Protein AF-A0A660TB41-F1 (afdb_monomer)

Nearest PDB structures (foldseek):
  6wz1-assembly1_C-3  TM=6.613E-01  e=1.532E+00  Escherichia coli
  6wz7-a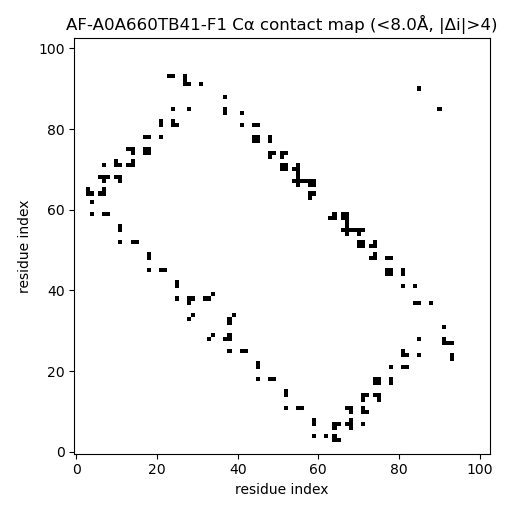ssembly1_C  TM=5.740E-01  e=1.712E+00  Escherichia coli
  5xzi-assembly1_A  TM=6.880E-01  e=3.942E+00  Escherichia coli
  6ot7-assembly1_B  TM=6.243E-01  e=2.824E+00  Escherichia coli
  4e40-assembly1_A  TM=4.193E-01  e=2.671E+00  Trypanosoma congolense IL3000

pLDDT: mean 86.09, std 16.03, range [38.91, 98.62]

Radius of gyration: 16.6 Å; Cα contacts (8 Å, |Δi|>4): 110; chains: 1; bounding box: 34×30×55 Å

Structure (mmCIF, N/CA/C/O backbone):
data_AF-A0A660TB41-F1
#
_entry.id   AF-A0A660TB41-F1
#
loop_
_atom_site.group_PDB
_atom_site.id
_atom_site.type_symbol
_atom_site.label_atom_id
_atom_site.label_alt_id
_atom_site.label_comp_id
_atom_site.label_asym_id
_atom_site.label_entity_id
_atom_site.label_seq_id
_atom_site.pdbx_PDB_ins_code
_atom_site.Cartn_x
_atom_site.Cartn_y
_atom_site.Cartn_z
_atom_site.occupancy
_atom_site.B_iso_or_equiv
_atom_site.auth_seq_id
_atom_site.auth_comp_id
_atom_site.auth_asym_id
_atom_site.auth_atom_id
_atom_site.pdbx_PDB_model_num
ATOM 1 N N . MET A 1 1 ? 11.170 3.105 -22.620 1.00 64.25 1 MET A N 1
ATOM 2 C CA . MET A 1 1 ? 12.154 3.041 -21.513 1.00 64.25 1 MET A CA 1
ATOM 3 C C . MET A 1 1 ? 12.201 4.305 -20.652 1.00 64.25 1 MET A C 1
ATOM 5 O O . MET A 1 1 ? 11.824 4.207 -19.492 1.00 64.25 1 MET A O 1
ATOM 9 N N . GLN A 1 2 ? 12.611 5.487 -21.144 1.00 72.88 2 GLN A N 1
ATOM 10 C CA . GLN A 1 2 ? 12.685 6.695 -20.288 1.00 72.88 2 GLN A CA 1
ATOM 11 C C . GLN A 1 2 ? 11.308 7.143 -19.754 1.00 72.88 2 GLN A C 1
ATOM 13 O O . GLN A 1 2 ? 11.181 7.451 -18.569 1.00 72.88 2 GLN A O 1
ATOM 18 N N . ASN A 1 3 ? 10.263 7.077 -20.589 1.00 88.19 3 ASN A N 1
ATOM 19 C CA . ASN A 1 3 ? 8.882 7.354 -20.173 1.00 88.19 3 ASN A CA 1
ATOM 20 C C . ASN A 1 3 ? 8.357 6.349 -19.137 1.00 88.19 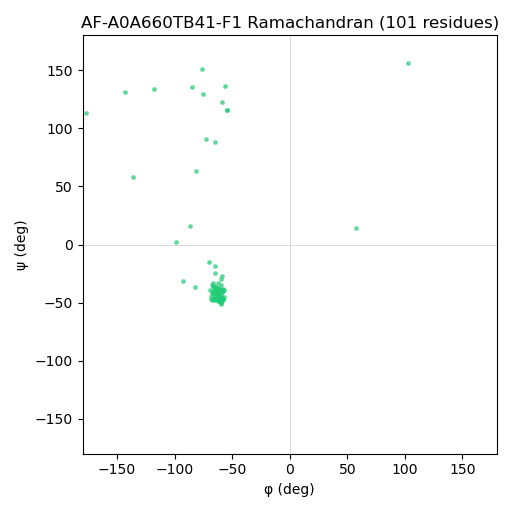3 ASN A C 1
ATOM 22 O O . ASN A 1 3 ? 7.689 6.744 -18.186 1.00 88.19 3 ASN A O 1
ATOM 26 N N . ASP A 1 4 ? 8.702 5.066 -19.274 1.00 89.25 4 ASP A N 1
ATOM 27 C CA . ASP A 1 4 ? 8.246 4.018 -18.352 1.00 89.25 4 ASP A CA 1
ATOM 28 C C . ASP A 1 4 ? 8.881 4.179 -16.973 1.00 89.25 4 ASP A C 1
ATOM 30 O O . ASP A 1 4 ? 8.202 4.040 -15.960 1.00 89.25 4 ASP A O 1
ATOM 34 N N . ARG A 1 5 ? 10.166 4.551 -16.926 1.00 95.69 5 ARG A N 1
ATOM 35 C CA . ARG A 1 5 ? 10.864 4.867 -15.676 1.00 95.69 5 ARG A CA 1
ATOM 36 C C . ARG A 1 5 ? 10.243 6.069 -14.969 1.00 95.69 5 ARG A C 1
ATOM 38 O O . ARG A 1 5 ? 9.996 6.000 -13.767 1.00 95.69 5 ARG A O 1
ATOM 45 N N . LEU A 1 6 ? 9.984 7.157 -15.699 1.00 96.69 6 LEU A N 1
ATOM 46 C CA . LEU A 1 6 ? 9.342 8.356 -15.147 1.00 96.69 6 LEU A CA 1
ATOM 47 C C . LEU A 1 6 ? 7.941 8.045 -14.614 1.00 96.69 6 LEU A C 1
ATOM 49 O O . LEU A 1 6 ? 7.621 8.4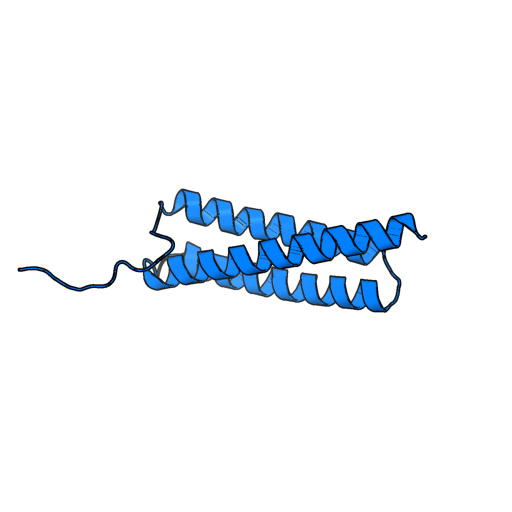14 -13.485 1.00 96.69 6 LEU A O 1
ATOM 53 N N . ARG A 1 7 ? 7.139 7.304 -15.384 1.00 96.00 7 ARG A N 1
ATOM 54 C CA . ARG A 1 7 ? 5.813 6.849 -14.960 1.00 96.00 7 ARG A CA 1
ATOM 55 C C . ARG A 1 7 ? 5.890 5.976 -13.711 1.00 96.00 7 ARG A C 1
ATOM 57 O O . ARG A 1 7 ? 5.169 6.228 -12.754 1.00 96.00 7 ARG A O 1
ATOM 64 N N . ALA A 1 8 ? 6.770 4.978 -13.697 1.00 97.50 8 ALA A N 1
ATOM 65 C CA . ALA A 1 8 ? 6.934 4.089 -12.553 1.00 97.50 8 ALA A CA 1
ATOM 66 C C . ALA A 1 8 ? 7.356 4.852 -11.294 1.00 97.50 8 ALA A C 1
ATOM 68 O O . ALA A 1 8 ? 6.853 4.570 -10.210 1.00 97.50 8 ALA A O 1
ATOM 69 N N . ARG A 1 9 ? 8.231 5.855 -11.436 1.00 97.69 9 ARG A N 1
ATOM 70 C CA . ARG A 1 9 ? 8.619 6.720 -10.321 1.00 97.69 9 ARG A CA 1
ATOM 71 C C . ARG A 1 9 ? 7.441 7.544 -9.805 1.00 97.69 9 ARG A C 1
ATOM 73 O O . ARG A 1 9 ? 7.216 7.577 -8.600 1.00 97.69 9 ARG A O 1
ATOM 80 N N . PHE A 1 10 ? 6.685 8.167 -10.706 1.00 97.88 10 PHE A N 1
ATOM 81 C CA . PHE A 1 10 ? 5.495 8.934 -10.348 1.00 97.88 10 PHE A CA 1
ATOM 82 C C . PHE A 1 10 ? 4.469 8.077 -9.592 1.00 97.88 10 PHE A C 1
ATOM 84 O O . PHE A 1 10 ? 3.985 8.487 -8.536 1.00 97.88 10 PHE A O 1
ATOM 91 N N . GLU A 1 11 ? 4.170 6.877 -10.096 1.00 98.38 11 GLU A N 1
ATOM 92 C CA . GLU A 1 11 ? 3.223 5.969 -9.446 1.00 98.38 11 GLU A CA 1
ATOM 93 C C . GLU A 1 11 ? 3.737 5.484 -8.087 1.00 98.38 11 GLU A C 1
ATOM 95 O O . GLU A 1 11 ? 2.962 5.454 -7.134 1.00 98.38 11 GLU A O 1
ATOM 100 N N . LEU A 1 12 ? 5.033 5.175 -7.954 1.00 98.06 12 LEU A N 1
ATOM 101 C CA . LEU A 1 12 ? 5.646 4.821 -6.669 1.00 98.06 12 LEU A CA 1
ATOM 102 C C . LEU A 1 12 ? 5.511 5.939 -5.638 1.00 98.06 12 LEU A C 1
ATOM 104 O O . LEU A 1 12 ? 5.039 5.695 -4.529 1.00 98.06 12 LEU A O 1
ATOM 108 N N . ASP A 1 13 ? 5.882 7.163 -6.010 1.00 98.31 13 ASP A N 1
ATOM 109 C CA . ASP A 1 13 ? 5.812 8.310 -5.105 1.00 98.31 13 ASP A CA 1
ATOM 110 C C . ASP A 1 13 ? 4.351 8.611 -4.715 1.00 98.31 13 ASP A C 1
ATOM 112 O O . ASP A 1 13 ? 4.067 8.967 -3.570 1.00 98.31 13 ASP A O 1
ATOM 116 N N . SER A 1 14 ? 3.405 8.437 -5.644 1.00 98.00 14 SER A N 1
ATOM 117 C CA . SER A 1 14 ? 1.969 8.548 -5.359 1.00 98.00 14 SER A CA 1
ATOM 118 C C . SER A 1 14 ? 1.485 7.453 -4.409 1.00 98.00 14 SER A C 1
ATOM 120 O O . SER A 1 14 ? 0.795 7.761 -3.442 1.00 98.00 14 SER A O 1
ATOM 122 N N . ALA A 1 15 ? 1.856 6.197 -4.654 1.00 98.31 15 ALA A N 1
ATOM 123 C CA . ALA A 1 15 ? 1.470 5.060 -3.826 1.00 98.31 15 ALA A CA 1
ATOM 124 C C . ALA A 1 15 ? 2.007 5.184 -2.395 1.00 98.31 15 ALA A C 1
ATOM 126 O O . ALA A 1 15 ? 1.300 4.853 -1.448 1.00 98.31 15 ALA A O 1
ATOM 127 N N . TYR A 1 16 ? 3.223 5.709 -2.223 1.00 98.25 16 TYR A N 1
ATOM 128 C CA . TYR A 1 16 ? 3.789 5.984 -0.903 1.00 98.25 16 TYR A CA 1
ATOM 129 C C . TYR A 1 16 ? 2.953 6.995 -0.109 1.00 98.25 16 TYR A C 1
ATOM 131 O O . TYR A 1 16 ? 2.674 6.779 1.071 1.00 98.25 16 TYR A O 1
ATOM 139 N N . ARG A 1 17 ? 2.524 8.092 -0.751 1.00 97.69 17 ARG A N 1
ATOM 140 C CA . ARG A 1 17 ? 1.674 9.104 -0.103 1.00 97.69 17 ARG A CA 1
ATOM 141 C C . ARG A 1 17 ? 0.326 8.524 0.321 1.00 97.69 17 ARG A C 1
ATOM 143 O O . ARG A 1 17 ? -0.092 8.757 1.453 1.00 97.69 17 ARG A O 1
ATOM 150 N N . ASP A 1 18 ? -0.308 7.742 -0.550 1.00 96.56 18 ASP A N 1
ATOM 151 C CA . ASP A 1 18 ? -1.588 7.093 -0.246 1.00 96.56 18 ASP A CA 1
ATOM 152 C C . ASP A 1 18 ? -1.433 6.074 0.890 1.00 96.56 18 ASP A C 1
ATOM 154 O O . ASP A 1 18 ? -2.279 6.003 1.778 1.00 96.56 18 ASP A O 1
ATOM 158 N N . LEU A 1 19 ? -0.315 5.340 0.923 1.00 96.81 19 LEU A N 1
ATOM 159 C CA . LEU A 1 19 ? -0.009 4.397 1.996 1.00 96.81 19 LEU A CA 1
ATOM 160 C C . LEU A 1 19 ? 0.165 5.098 3.345 1.00 96.81 19 LEU A C 1
ATOM 162 O O . LEU A 1 19 ? -0.389 4.655 4.351 1.00 96.81 19 LEU A O 1
ATOM 166 N N . ARG A 1 20 ? 0.874 6.233 3.363 1.00 95.88 20 ARG A N 1
ATOM 167 C CA . ARG A 1 20 ? 1.036 7.041 4.576 1.00 95.88 20 ARG A CA 1
ATOM 168 C C . ARG A 1 20 ? -0.292 7.623 5.057 1.00 95.88 20 ARG A C 1
ATOM 170 O O . ARG A 1 20 ? -0.543 7.660 6.257 1.00 95.88 20 ARG A O 1
ATOM 177 N N . ARG A 1 21 ? -1.149 8.065 4.136 1.00 93.06 21 ARG A N 1
ATOM 178 C CA . ARG A 1 21 ? -2.505 8.521 4.462 1.00 93.06 21 ARG A CA 1
ATOM 179 C C . ARG A 1 21 ? -3.348 7.386 5.050 1.00 93.06 21 ARG A C 1
ATOM 181 O O . ARG A 1 21 ? -3.976 7.587 6.085 1.00 93.06 21 ARG A O 1
ATOM 188 N N . GLY A 1 22 ? -3.330 6.205 4.431 1.00 92.75 22 GLY A N 1
ATOM 189 C CA . GLY A 1 22 ? -4.041 5.025 4.925 1.00 92.75 22 GLY A CA 1
ATOM 190 C C . GLY A 1 22 ? -3.603 4.621 6.334 1.00 92.75 22 GLY A C 1
ATOM 191 O O . GLY A 1 22 ? -4.444 4.296 7.165 1.00 92.75 22 GLY A O 1
ATOM 192 N N . GLU A 1 23 ? -2.307 4.716 6.640 1.00 93.44 23 GLU A N 1
ATOM 193 C CA . GLU A 1 23 ? -1.777 4.483 7.988 1.00 93.44 23 GLU A CA 1
ATOM 194 C C . GLU A 1 23 ? -2.374 5.436 9.032 1.00 93.44 23 GLU A C 1
ATOM 196 O O . GLU A 1 23 ? -2.815 4.981 10.085 1.00 93.44 23 GLU A O 1
ATOM 201 N N . LEU A 1 24 ? -2.442 6.738 8.734 1.00 91.38 24 LEU A N 1
ATOM 202 C CA . LEU A 1 24 ? -3.026 7.734 9.642 1.00 91.38 24 LEU A CA 1
ATOM 203 C C . LEU A 1 24 ? -4.517 7.481 9.892 1.00 91.38 24 LEU A C 1
ATOM 205 O O . LEU A 1 24 ? -4.983 7.580 11.024 1.00 91.38 24 LEU A O 1
ATOM 209 N N . ILE A 1 25 ? -5.252 7.115 8.843 1.00 88.69 25 ILE A N 1
ATOM 210 C CA . ILE A 1 25 ? -6.672 6.771 8.941 1.00 88.69 25 ILE A CA 1
ATOM 211 C C . ILE A 1 25 ? -6.874 5.544 9.836 1.00 88.69 25 ILE A C 1
ATOM 213 O O . ILE A 1 25 ? -7.704 5.568 10.740 1.00 88.69 25 ILE A O 1
ATOM 217 N N . VAL A 1 26 ? -6.103 4.475 9.616 1.00 89.38 26 VAL A N 1
ATOM 218 C CA . VAL A 1 26 ? -6.198 3.260 10.437 1.00 89.38 26 VAL A CA 1
ATOM 219 C C . VAL A 1 26 ? -5.866 3.571 11.896 1.00 89.38 26 VAL A C 1
ATOM 221 O O . VAL A 1 26 ? -6.605 3.147 12.776 1.00 89.38 26 VAL A O 1
ATOM 224 N N . GLN A 1 27 ? -4.829 4.373 12.164 1.00 88.56 27 GLN A N 1
ATOM 225 C CA . GLN A 1 27 ? -4.497 4.813 13.525 1.00 88.56 27 GLN A CA 1
ATOM 226 C C . GLN A 1 27 ? -5.659 5.556 14.200 1.00 88.56 27 GLN A C 1
ATOM 228 O O . GLN A 1 27 ? -5.908 5.345 15.382 1.00 88.56 27 GLN A O 1
ATOM 233 N N . GLN A 1 28 ? -6.408 6.382 13.468 1.00 84.38 28 GLN A N 1
ATOM 234 C CA . GLN A 1 28 ? -7.583 7.063 14.022 1.00 84.38 28 GLN A CA 1
ATOM 235 C C . GLN A 1 28 ? -8.710 6.092 14.344 1.00 84.38 28 GLN A C 1
ATOM 237 O O . GLN A 1 28 ? -9.249 6.133 15.448 1.00 84.38 28 GLN A O 1
ATOM 242 N N . ILE A 1 29 ? -9.047 5.196 13.413 1.00 82.88 29 ILE A N 1
ATOM 243 C CA . ILE A 1 29 ? -10.076 4.179 13.656 1.00 82.88 29 ILE A CA 1
ATOM 244 C C . ILE A 1 29 ? -9.687 3.340 14.880 1.00 82.88 29 ILE A C 1
ATOM 246 O O . ILE A 1 29 ? -10.530 3.069 15.723 1.00 82.88 29 ILE A O 1
ATOM 250 N N . GLU A 1 30 ? -8.409 2.995 15.042 1.00 84.94 30 GLU A N 1
ATOM 251 C CA . GLU A 1 30 ? -7.923 2.281 16.226 1.00 84.94 30 GLU A CA 1
ATOM 252 C C . GLU A 1 30 ? -8.076 3.069 17.532 1.00 84.94 30 GLU A C 1
ATOM 254 O O . GLU A 1 30 ? -8.383 2.472 18.559 1.00 84.94 30 GLU A O 1
ATOM 259 N N . ILE A 1 31 ? -7.862 4.387 17.514 1.00 85.69 31 ILE A N 1
ATOM 260 C CA . ILE A 1 31 ? -7.993 5.238 18.705 1.00 85.69 31 ILE A CA 1
ATOM 261 C C . ILE A 1 31 ? -9.458 5.343 19.144 1.00 85.69 31 ILE A C 1
ATOM 263 O O . ILE A 1 31 ? -9.751 5.249 20.334 1.00 85.69 31 ILE A O 1
ATOM 267 N N . TYR A 1 32 ? -10.374 5.542 18.196 1.00 80.38 32 TYR A N 1
ATOM 268 C CA . TYR A 1 32 ? -11.781 5.820 18.499 1.00 80.38 32 TYR A CA 1
ATOM 269 C C . TYR A 1 32 ? -12.664 4.573 18.548 1.00 80.38 32 TYR A C 1
ATOM 271 O O . TYR A 1 32 ? -13.635 4.534 19.301 1.00 80.38 32 TYR A O 1
ATOM 279 N N . LEU A 1 33 ? -12.330 3.557 17.756 1.00 82.00 33 LEU A N 1
ATOM 280 C CA . LEU A 1 33 ? -13.091 2.326 17.567 1.00 82.00 33 LEU A CA 1
ATOM 281 C C . LEU A 1 33 ? -12.170 1.083 17.569 1.00 82.00 33 LEU A C 1
ATOM 283 O O . LEU A 1 33 ? -12.169 0.301 16.613 1.00 82.00 33 LEU A O 1
ATOM 287 N N . PRO A 1 34 ? -11.391 0.839 18.638 1.00 80.25 34 PRO A N 1
ATOM 288 C CA . PRO A 1 34 ? -10.375 -0.220 18.661 1.00 80.25 34 PRO A CA 1
ATOM 289 C C . PRO A 1 34 ? -10.923 -1.635 18.416 1.00 80.25 34 PRO A C 1
ATOM 291 O O . PRO A 1 34 ? -10.190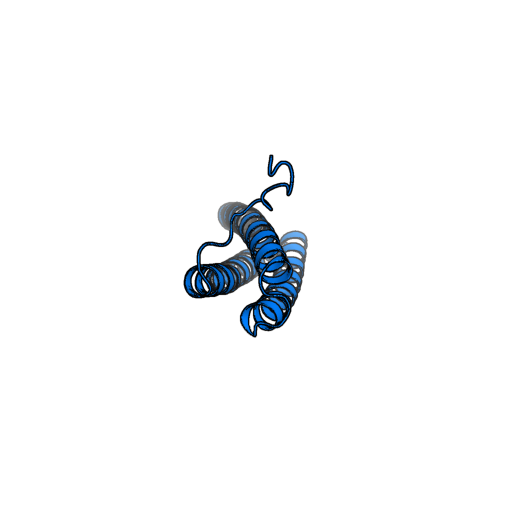 -2.501 17.940 1.00 80.25 34 PRO A O 1
ATOM 294 N N . SER A 1 35 ? -12.192 -1.884 18.750 1.00 82.69 35 SER A N 1
ATOM 295 C CA . SER A 1 35 ? -12.858 -3.183 18.597 1.00 82.69 35 SER A CA 1
ATOM 296 C C . SER A 1 35 ? -13.730 -3.297 17.344 1.00 82.69 35 SER A C 1
ATOM 298 O O . SER A 1 35 ? -14.387 -4.322 17.172 1.00 82.69 35 SER A O 1
ATOM 300 N N . ALA A 1 36 ? -13.782 -2.267 16.497 1.00 83.38 36 ALA A N 1
ATOM 301 C CA . ALA A 1 36 ? -14.591 -2.300 15.285 1.00 83.38 36 ALA A CA 1
ATOM 302 C C . ALA A 1 36 ? -13.934 -3.149 14.186 1.00 83.38 36 ALA A C 1
ATOM 304 O O . ALA A 1 36 ? -12.703 -3.275 14.102 1.00 83.38 36 ALA A O 1
ATOM 305 N N . GLU A 1 37 ? -14.760 -3.740 13.326 1.00 84.50 37 GLU A N 1
ATOM 306 C CA . GLU A 1 37 ? -14.289 -4.586 12.227 1.00 84.50 37 GLU A CA 1
ATOM 307 C C . GLU A 1 37 ? -13.415 -3.787 11.251 1.00 84.50 37 GLU A C 1
ATOM 309 O O . GLU A 1 37 ? -12.417 -4.301 10.745 1.00 84.50 37 GLU A O 1
ATOM 314 N N . GLU A 1 38 ? -13.713 -2.501 11.076 1.00 83.12 38 GLU A N 1
ATOM 315 C CA . GLU A 1 38 ? -12.971 -1.547 10.258 1.00 83.12 38 GLU A CA 1
ATOM 316 C C . GLU A 1 38 ? -11.528 -1.372 10.739 1.00 83.12 38 GLU A C 1
ATOM 318 O O . GLU A 1 38 ? -10.619 -1.286 9.911 1.00 83.12 38 GLU A O 1
ATOM 323 N N . ALA A 1 39 ? -11.286 -1.374 12.057 1.00 83.69 39 ALA A N 1
ATOM 324 C CA . ALA A 1 39 ? -9.937 -1.278 12.615 1.00 83.69 39 ALA A CA 1
ATOM 325 C C . ALA A 1 39 ? -9.120 -2.526 12.254 1.00 83.69 39 ALA A C 1
ATOM 327 O O . ALA A 1 39 ? -7.997 -2.442 11.750 1.00 83.69 39 ALA A O 1
ATOM 328 N N . THR A 1 40 ? -9.705 -3.707 12.463 1.00 88.25 40 THR A N 1
ATOM 329 C CA . THR A 1 40 ? -9.050 -4.991 12.178 1.00 88.25 40 THR A CA 1
ATOM 330 C C . THR A 1 40 ? -8.795 -5.162 10.681 1.00 88.25 40 THR A C 1
ATOM 332 O O . THR A 1 40 ? -7.683 -5.505 10.262 1.00 88.25 40 THR A O 1
ATOM 335 N N . PHE A 1 41 ? -9.808 -4.882 9.861 1.00 88.31 41 PHE A N 1
ATOM 336 C CA . PHE A 1 41 ? -9.720 -4.979 8.412 1.00 88.31 41 PHE A CA 1
ATOM 337 C C . PHE A 1 41 ? -8.740 -3.949 7.836 1.00 88.31 41 PHE A C 1
ATOM 339 O O . PHE A 1 41 ? -7.882 -4.303 7.025 1.00 88.31 41 PHE A O 1
ATOM 346 N N . GLY A 1 42 ? -8.795 -2.699 8.306 1.00 90.00 42 GLY A N 1
ATOM 347 C CA . GLY A 1 42 ? -7.892 -1.623 7.904 1.00 90.00 42 GLY A CA 1
ATOM 348 C C . GLY A 1 42 ? -6.422 -1.972 8.136 1.00 90.00 42 GLY A C 1
ATOM 349 O O . GLY A 1 42 ? -5.610 -1.839 7.218 1.00 90.00 42 GLY A O 1
ATOM 350 N N . LYS A 1 43 ? -6.078 -2.530 9.307 1.00 91.25 43 LYS A N 1
ATOM 351 C CA . LYS A 1 43 ? -4.721 -3.039 9.592 1.00 91.25 43 LYS A CA 1
ATOM 352 C C . LYS A 1 43 ? -4.288 -4.125 8.608 1.00 91.25 43 LYS A C 1
ATOM 354 O O . LYS A 1 43 ? -3.159 -4.103 8.106 1.00 91.25 43 LYS A O 1
ATOM 359 N N . ALA A 1 44 ? -5.158 -5.100 8.339 1.00 93.06 44 ALA A N 1
ATOM 360 C CA . ALA A 1 44 ? -4.851 -6.207 7.435 1.00 93.06 44 ALA A CA 1
ATOM 361 C C . ALA A 1 44 ? -4.634 -5.720 5.992 1.00 93.06 44 ALA A C 1
ATOM 363 O O . ALA A 1 44 ? -3.691 -6.153 5.312 1.00 93.06 44 ALA A O 1
ATOM 364 N N . LEU A 1 45 ? -5.466 -4.778 5.549 1.00 93.81 45 LEU A N 1
ATOM 365 C CA . LEU A 1 45 ? -5.380 -4.160 4.234 1.00 93.81 45 LEU A CA 1
ATOM 366 C C . LEU A 1 45 ? -4.099 -3.328 4.091 1.00 93.81 45 LEU A C 1
ATOM 368 O O . LEU A 1 45 ? -3.350 -3.522 3.131 1.00 93.81 45 LEU A O 1
ATOM 372 N N . LEU A 1 46 ? -3.783 -2.490 5.086 1.00 95.38 46 LEU A N 1
ATOM 373 C CA . LEU A 1 46 ? -2.554 -1.694 5.131 1.00 95.38 46 LEU A CA 1
ATOM 374 C C . LEU A 1 46 ? -1.306 -2.582 5.091 1.00 95.38 46 LEU A C 1
ATOM 376 O O . LEU A 1 46 ? -0.395 -2.347 4.300 1.00 95.38 46 LEU A O 1
ATOM 380 N N . LYS A 1 47 ? -1.278 -3.661 5.882 1.00 96.69 47 LYS A N 1
ATOM 381 C CA . LYS A 1 47 ? -0.172 -4.630 5.883 1.00 96.69 47 LYS A CA 1
ATOM 382 C C . LYS A 1 47 ? 0.041 -5.261 4.507 1.00 96.69 47 LYS A C 1
ATOM 384 O O . LYS A 1 47 ? 1.184 -5.469 4.094 1.00 96.69 47 LYS A O 1
ATOM 389 N N . THR A 1 48 ? -1.041 -5.584 3.805 1.00 97.31 48 THR A N 1
ATOM 390 C CA . THR A 1 48 ? -0.980 -6.164 2.458 1.00 97.31 48 THR A CA 1
ATOM 391 C C . THR A 1 48 ? -0.464 -5.144 1.446 1.00 97.31 48 THR A C 1
ATOM 393 O O . THR A 1 48 ? 0.471 -5.444 0.702 1.00 97.31 48 THR A O 1
ATOM 396 N N . ALA A 1 49 ? -0.988 -3.919 1.478 1.00 97.75 49 ALA A N 1
ATOM 397 C CA . ALA A 1 49 ? -0.536 -2.830 0.622 1.00 97.75 49 ALA A CA 1
ATOM 398 C C . ALA A 1 49 ? 0.955 -2.510 0.829 1.00 97.75 49 ALA A C 1
ATOM 400 O O . ALA A 1 49 ? 1.693 -2.399 -0.147 1.00 97.75 49 ALA A O 1
ATOM 401 N N . SER A 1 50 ? 1.442 -2.481 2.073 1.00 98.06 50 SER A N 1
ATOM 402 C CA . SER A 1 50 ? 2.864 -2.261 2.381 1.00 98.06 50 SER A CA 1
ATOM 403 C C . SER A 1 50 ? 3.778 -3.316 1.760 1.00 98.06 50 SER A C 1
ATOM 405 O O . SER A 1 50 ? 4.841 -2.984 1.233 1.00 98.06 50 SER A O 1
ATOM 407 N N . LYS A 1 51 ? 3.364 -4.589 1.753 1.00 98.56 51 LYS A N 1
ATOM 408 C CA . LYS A 1 51 ? 4.124 -5.665 1.094 1.00 98.56 51 LYS A CA 1
ATOM 409 C C . LYS A 1 51 ? 4.164 -5.487 -0.424 1.00 98.56 51 LYS A C 1
ATOM 411 O O . LYS A 1 51 ? 5.216 -5.673 -1.035 1.00 98.56 51 LYS A O 1
ATOM 416 N N . ILE A 1 52 ? 3.039 -5.111 -1.031 1.00 98.38 52 ILE A N 1
ATOM 417 C CA . ILE A 1 52 ? 2.963 -4.855 -2.477 1.00 98.38 52 ILE A CA 1
ATOM 418 C C . ILE A 1 52 ? 3.817 -3.636 -2.840 1.00 98.38 52 ILE A C 1
ATOM 420 O O . ILE A 1 52 ? 4.563 -3.688 -3.814 1.00 98.38 52 ILE A O 1
ATOM 424 N N . TYR A 1 53 ? 3.801 -2.581 -2.021 1.00 98.62 53 TYR A N 1
ATOM 425 C CA . TYR A 1 53 ? 4.652 -1.407 -2.205 1.00 98.62 53 TYR A CA 1
ATOM 426 C C . TYR A 1 53 ? 6.144 -1.765 -2.166 1.00 98.62 53 TYR A C 1
ATOM 428 O O . TYR A 1 53 ? 6.902 -1.351 -3.042 1.00 98.62 53 TYR A O 1
ATOM 436 N N . GLN A 1 54 ? 6.578 -2.593 -1.210 1.00 98.56 54 GLN A N 1
ATOM 437 C CA . GLN A 1 54 ? 7.962 -3.081 -1.166 1.00 98.56 54 GLN A CA 1
ATOM 438 C C . GLN A 1 54 ? 8.334 -3.865 -2.435 1.00 98.56 54 GLN A C 1
ATOM 440 O O . GLN A 1 54 ? 9.431 -3.695 -2.972 1.00 98.56 54 GLN A O 1
ATOM 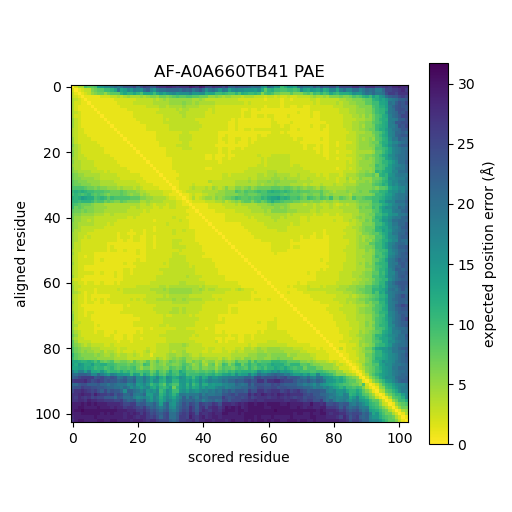445 N N . ALA A 1 55 ? 7.416 -4.684 -2.958 1.00 98.50 55 ALA A N 1
ATOM 446 C CA . ALA A 1 55 ? 7.616 -5.392 -4.220 1.00 98.50 55 ALA A CA 1
ATOM 447 C C . ALA A 1 55 ? 7.670 -4.438 -5.430 1.00 98.50 55 ALA A C 1
ATOM 449 O O . ALA A 1 55 ? 8.472 -4.654 -6.343 1.00 98.50 55 ALA A O 1
ATOM 450 N N . ALA A 1 56 ? 6.867 -3.369 -5.431 1.00 98.38 56 ALA A N 1
ATOM 451 C CA . ALA A 1 56 ? 6.903 -2.316 -6.444 1.00 98.38 56 ALA A CA 1
ATOM 452 C C . ALA A 1 56 ? 8.259 -1.595 -6.435 1.00 98.38 56 ALA A C 1
ATOM 454 O O . ALA A 1 56 ? 8.904 -1.458 -7.475 1.00 98.38 56 ALA A O 1
ATOM 455 N N . TYR A 1 57 ? 8.735 -1.212 -5.247 1.00 98.38 57 TYR A N 1
ATOM 456 C CA . TYR A 1 57 ? 10.019 -0.539 -5.064 1.00 98.38 57 TYR A CA 1
ATOM 457 C C . TYR A 1 57 ? 11.190 -1.415 -5.525 1.00 98.38 57 TYR A C 1
ATOM 459 O O . TYR A 1 57 ? 12.036 -0.962 -6.296 1.00 98.38 57 TYR A O 1
ATOM 467 N N . LYS A 1 58 ? 11.195 -2.702 -5.152 1.00 98.62 58 LYS A N 1
ATOM 468 C CA . LYS A 1 58 ? 12.192 -3.671 -5.632 1.00 98.62 58 LYS A CA 1
ATOM 469 C C . LYS A 1 58 ? 12.142 -3.845 -7.152 1.00 98.62 58 LYS A C 1
ATOM 471 O O . LYS A 1 58 ? 13.182 -3.917 -7.799 1.00 98.62 58 LYS A O 1
ATOM 476 N N . SER A 1 59 ? 10.945 -3.884 -7.739 1.00 98.25 59 SER A N 1
ATOM 477 C CA . SER A 1 59 ? 10.786 -3.962 -9.198 1.00 98.25 59 SER A CA 1
ATOM 478 C C . SER A 1 59 ? 11.380 -2.735 -9.892 1.00 98.25 59 SER A C 1
ATOM 480 O O . SER A 1 59 ? 12.038 -2.880 -10.916 1.00 98.25 59 SER A O 1
ATOM 482 N N . TYR A 1 60 ? 11.220 -1.543 -9.311 1.00 97.88 60 TYR A N 1
ATOM 483 C CA . TYR A 1 60 ? 11.826 -0.317 -9.830 1.00 97.88 60 TYR A CA 1
ATOM 484 C C . TYR A 1 60 ? 13.354 -0.318 -9.716 1.00 97.88 60 TYR A C 1
ATOM 486 O O . TYR A 1 60 ? 14.025 0.082 -10.665 1.00 97.88 60 TYR A O 1
ATOM 494 N N . GLN A 1 61 ? 13.909 -0.800 -8.597 1.00 98.06 61 GLN A N 1
ATOM 495 C CA . GLN A 1 61 ? 15.360 -0.972 -8.430 1.00 98.06 61 GLN A CA 1
ATOM 496 C C . GLN A 1 61 ? 15.953 -1.934 -9.469 1.00 98.06 61 GLN A C 1
ATOM 498 O O . GLN A 1 61 ? 17.055 -1.703 -9.952 1.00 98.06 61 GLN A O 1
ATOM 503 N N . ASN A 1 62 ? 15.196 -2.964 -9.850 1.00 97.88 62 ASN A N 1
ATOM 504 C CA . ASN A 1 62 ? 15.570 -3.939 -10.876 1.00 97.88 62 ASN A CA 1
ATOM 505 C C . ASN A 1 62 ? 15.197 -3.497 -12.306 1.00 97.88 62 ASN A C 1
ATOM 507 O O . ASN A 1 62 ? 15.087 -4.340 -13.194 1.00 97.88 62 ASN A O 1
ATOM 511 N N . GLU A 1 63 ? 14.899 -2.212 -12.517 1.00 97.00 63 GLU A N 1
ATOM 512 C CA . GLU A 1 63 ? 14.518 -1.624 -13.814 1.00 97.00 63 GLU A CA 1
ATOM 513 C C . GLU A 1 63 ? 13.276 -2.253 -14.482 1.00 97.00 63 GLU A C 1
ATOM 515 O O . GLU A 1 63 ? 12.950 -1.986 -15.639 1.00 97.00 63 GLU A O 1
ATOM 520 N N . SER A 1 64 ? 12.498 -3.036 -13.731 1.00 97.50 64 SER A N 1
ATOM 521 C CA . SER A 1 64 ? 11.221 -3.614 -14.157 1.00 97.50 64 SER A CA 1
ATOM 522 C C . SER A 1 64 ? 10.098 -2.583 -14.004 1.00 97.50 64 SER A C 1
ATOM 524 O O . SER A 1 64 ? 9.171 -2.750 -13.207 1.00 97.50 64 SER A O 1
ATOM 526 N N . PHE A 1 65 ? 10.199 -1.480 -14.753 1.00 97.25 65 PHE A N 1
ATOM 527 C CA . PHE A 1 65 ? 9.373 -0.279 -14.566 1.00 97.25 65 PHE A CA 1
ATOM 528 C C . PHE A 1 65 ? 7.875 -0.515 -14.765 1.00 97.25 65 PHE A C 1
ATOM 530 O O . PHE A 1 65 ? 7.070 0.018 -14.005 1.00 97.25 65 PHE A O 1
ATOM 537 N N . PHE A 1 66 ? 7.492 -1.349 -15.733 1.00 96.25 66 PHE A N 1
ATOM 538 C CA . PHE A 1 66 ? 6.087 -1.698 -15.954 1.00 96.25 66 PHE A CA 1
ATOM 539 C C . PHE A 1 66 ? 5.473 -2.353 -14.707 1.00 96.25 66 PHE A C 1
ATOM 54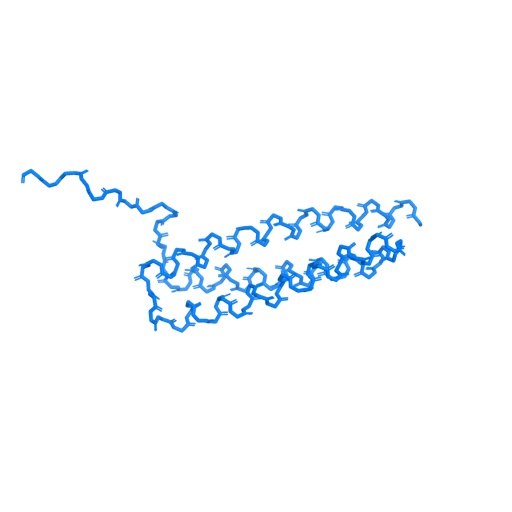1 O O . PHE A 1 66 ? 4.478 -1.868 -14.174 1.00 96.25 66 PHE A O 1
ATOM 548 N N . ARG A 1 67 ? 6.143 -3.379 -14.167 1.00 97.12 67 ARG A N 1
ATOM 549 C CA . ARG A 1 67 ? 5.704 -4.096 -12.962 1.00 97.12 67 ARG A CA 1
ATOM 550 C C . ARG A 1 67 ? 5.694 -3.203 -11.722 1.00 97.12 67 ARG A C 1
ATOM 552 O O . ARG A 1 67 ? 4.802 -3.320 -10.888 1.00 97.12 67 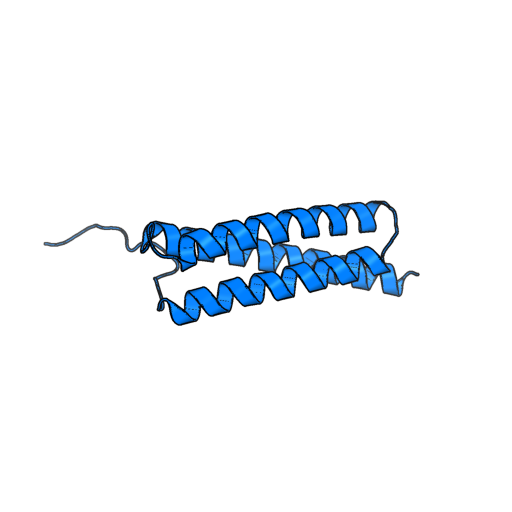ARG A O 1
ATOM 559 N N . ALA A 1 68 ? 6.673 -2.304 -11.607 1.00 98.12 68 ALA A N 1
ATOM 560 C CA . ALA A 1 68 ? 6.693 -1.311 -10.541 1.00 98.12 68 ALA A CA 1
ATOM 561 C C . ALA A 1 68 ? 5.445 -0.416 -10.592 1.00 98.12 68 ALA A C 1
ATOM 563 O O . ALA A 1 68 ? 4.769 -0.274 -9.579 1.00 98.12 68 ALA A O 1
ATOM 564 N N . ALA A 1 69 ? 5.100 0.113 -11.771 1.00 97.62 69 ALA A N 1
ATOM 565 C CA . ALA A 1 69 ? 3.917 0.949 -11.948 1.00 97.62 69 ALA A CA 1
ATOM 566 C C . ALA A 1 69 ? 2.614 0.188 -11.645 1.00 97.62 69 ALA A C 1
ATOM 568 O O . ALA A 1 69 ? 1.758 0.714 -10.939 1.00 97.62 69 ALA A O 1
ATOM 569 N N . GLU A 1 70 ? 2.470 -1.052 -12.119 1.00 98.00 70 GLU A N 1
ATOM 570 C CA . GLU A 1 70 ? 1.284 -1.875 -11.836 1.00 98.00 70 GLU A CA 1
ATOM 571 C C . GLU A 1 70 ? 1.097 -2.130 -10.339 1.00 98.00 70 GLU A C 1
ATOM 573 O O . GLU A 1 70 ? 0.004 -1.944 -9.802 1.00 98.00 70 GLU A O 1
ATOM 578 N N . TYR A 1 71 ? 2.165 -2.513 -9.636 1.00 98.44 71 TYR A N 1
ATOM 579 C CA . TYR A 1 71 ? 2.087 -2.757 -8.197 1.00 98.44 71 TYR A CA 1
ATOM 580 C C . TYR A 1 71 ? 1.827 -1.467 -7.417 1.00 98.44 71 TYR A C 1
ATOM 582 O O . TYR A 1 71 ? 1.077 -1.489 -6.444 1.00 98.44 71 TYR A O 1
ATOM 590 N N . SER A 1 72 ? 2.368 -0.331 -7.859 1.00 98.38 72 SER A N 1
ATOM 591 C CA . SER A 1 72 ? 2.037 0.974 -7.284 1.00 98.38 72 SER A CA 1
ATOM 592 C C . SER A 1 72 ? 0.560 1.335 -7.451 1.00 98.38 72 SER A C 1
ATOM 594 O O . SER A 1 72 ? -0.059 1.796 -6.495 1.00 98.38 72 SER A O 1
ATOM 596 N N . VAL A 1 73 ? -0.035 1.083 -8.619 1.00 97.88 73 VAL A N 1
ATOM 597 C CA . VAL A 1 73 ? -1.477 1.294 -8.830 1.00 97.88 73 VAL A CA 1
ATOM 598 C C . VAL A 1 73 ? -2.300 0.382 -7.919 1.00 97.88 73 VAL A C 1
ATOM 600 O O . VAL A 1 73 ? -3.216 0.864 -7.256 1.00 97.88 73 VAL A O 1
ATOM 603 N N . ALA A 1 74 ? -1.919 -0.892 -7.787 1.00 97.81 74 ALA A N 1
ATOM 604 C CA . ALA A 1 74 ? -2.592 -1.820 -6.880 1.00 97.81 74 ALA A CA 1
ATOM 605 C C . ALA A 1 74 ? -2.568 -1.333 -5.419 1.00 97.81 74 ALA A C 1
ATOM 607 O O . ALA A 1 74 ? -3.580 -1.411 -4.728 1.00 97.81 74 ALA A O 1
ATOM 608 N N . VAL A 1 75 ? -1.446 -0.772 -4.947 1.00 98.25 75 VAL A N 1
ATOM 609 C CA . VAL A 1 75 ? -1.364 -0.154 -3.610 1.00 98.25 75 VAL A CA 1
ATOM 610 C C . VAL A 1 75 ? -2.387 0.969 -3.461 1.00 98.25 75 VAL A C 1
ATOM 612 O O . VAL A 1 75 ? -3.115 0.995 -2.471 1.00 98.25 75 VAL A O 1
ATOM 615 N N . LYS A 1 76 ? -2.483 1.866 -4.446 1.00 97.56 76 LYS A N 1
ATOM 616 C CA . LYS A 1 76 ? -3.423 2.998 -4.424 1.00 97.56 76 LYS A CA 1
ATOM 617 C C . LYS A 1 76 ? -4.876 2.527 -4.367 1.00 97.56 76 LYS A C 1
ATOM 619 O O . LYS A 1 76 ? -5.666 3.065 -3.595 1.00 97.56 76 LYS A O 1
ATOM 624 N N . ASP A 1 77 ? -5.226 1.489 -5.123 1.00 96.31 77 ASP A N 1
ATOM 625 C CA . ASP A 1 77 ? -6.578 0.921 -5.095 1.00 96.31 77 ASP A CA 1
ATOM 626 C C . ASP A 1 77 ? -6.919 0.273 -3.748 1.00 96.31 77 ASP A C 1
ATOM 628 O O . ASP A 1 77 ? -8.040 0.429 -3.259 1.00 96.31 77 ASP A O 1
ATOM 632 N N . LEU A 1 78 ? -5.949 -0.367 -3.087 1.00 95.25 78 LEU A N 1
ATOM 633 C CA . LEU A 1 78 ? -6.132 -0.847 -1.715 1.00 95.25 78 LEU A CA 1
ATOM 634 C C . LEU A 1 78 ? -6.312 0.320 -0.732 1.00 95.25 78 LEU A C 1
ATOM 636 O O . LEU A 1 78 ? -7.183 0.255 0.132 1.00 95.25 78 LEU A O 1
ATOM 640 N N . MET A 1 79 ? -5.557 1.414 -0.868 1.00 94.81 79 MET A N 1
ATOM 641 C CA . MET A 1 79 ? -5.703 2.584 0.015 1.00 94.81 79 MET A CA 1
ATOM 642 C C . MET A 1 79 ? -7.046 3.299 -0.161 1.00 94.81 79 MET A C 1
ATOM 644 O O . MET A 1 79 ? -7.642 3.716 0.830 1.00 94.81 79 MET A O 1
ATOM 648 N N . ARG A 1 80 ? -7.610 3.314 -1.376 1.00 90.19 80 ARG A N 1
ATOM 649 C CA . ARG A 1 80 ? -9.001 3.752 -1.602 1.00 90.19 80 ARG A CA 1
ATOM 650 C C . ARG A 1 80 ? -10.017 2.904 -0.834 1.00 90.19 80 ARG A C 1
ATOM 652 O O . ARG A 1 80 ? -11.081 3.404 -0.479 1.00 90.19 80 ARG A O 1
ATOM 659 N N . GLY A 1 81 ? -9.715 1.628 -0.590 1.00 87.12 81 GLY A N 1
ATOM 660 C CA . GLY A 1 81 ? -10.505 0.774 0.296 1.00 87.12 81 GLY A CA 1
ATOM 661 C C . GLY A 1 81 ? -10.532 1.320 1.723 1.00 87.12 81 GLY A C 1
ATOM 662 O O . GLY A 1 81 ? -11.612 1.495 2.278 1.00 87.12 81 GLY A O 1
ATOM 663 N N . ILE A 1 82 ? -9.366 1.671 2.278 1.00 86.31 82 ILE A N 1
ATOM 664 C CA . ILE A 1 82 ? -9.243 2.266 3.622 1.00 86.31 82 ILE A CA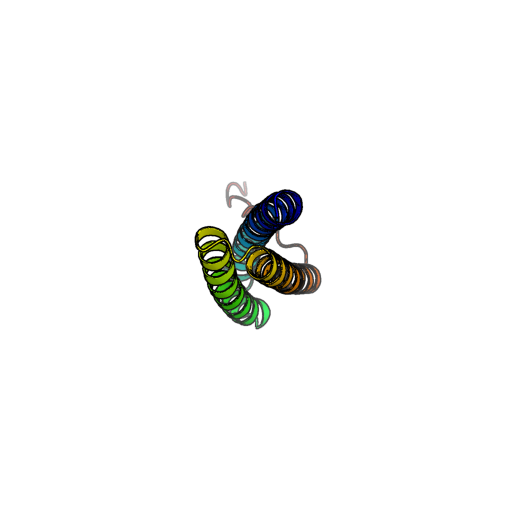 1
ATOM 665 C C . ILE A 1 82 ? -10.019 3.589 3.719 1.00 86.31 82 ILE A C 1
ATOM 667 O O . ILE A 1 82 ? -10.791 3.766 4.659 1.00 86.31 82 ILE A O 1
ATOM 671 N N . ASP A 1 83 ? -9.888 4.478 2.726 1.00 83.94 83 ASP A N 1
ATOM 672 C CA . ASP A 1 83 ? -10.649 5.738 2.681 1.00 83.94 83 ASP A CA 1
ATOM 673 C C . ASP A 1 83 ? -12.174 5.494 2.729 1.00 83.94 83 ASP A C 1
ATOM 675 O O . ASP A 1 83 ? -12.907 6.226 3.395 1.00 83.94 83 ASP A O 1
ATOM 679 N N . LYS A 1 84 ? -12.678 4.457 2.044 1.00 81.38 84 LYS A N 1
ATOM 680 C CA . LYS A 1 84 ? -14.111 4.113 2.059 1.00 81.38 84 LYS A CA 1
ATOM 681 C C . LYS A 1 84 ? -14.585 3.625 3.426 1.00 81.38 84 LYS A C 1
ATOM 683 O O . LYS A 1 84 ? -15.664 4.034 3.852 1.00 81.38 84 LYS A O 1
ATOM 688 N N . PHE A 1 85 ? -13.802 2.787 4.110 1.00 71.69 85 PHE A N 1
ATOM 689 C CA . PHE A 1 85 ? -14.152 2.323 5.459 1.00 71.69 85 PHE A CA 1
ATOM 690 C C . PHE A 1 85 ? -14.219 3.484 6.443 1.00 71.69 85 PHE A C 1
ATOM 692 O O . PHE A 1 85 ? -15.201 3.613 7.162 1.00 71.69 85 PHE A O 1
ATOM 699 N N . TYR A 1 86 ? -13.239 4.384 6.403 1.00 69.69 86 TYR A N 1
ATOM 700 C CA . TYR A 1 86 ? -13.231 5.572 7.254 1.00 69.69 86 TYR A CA 1
ATOM 701 C C . TYR A 1 86 ? -14.446 6.476 7.032 1.00 69.69 86 TYR A C 1
ATOM 703 O O . TYR A 1 86 ? -15.118 6.855 7.985 1.00 69.69 86 TYR A O 1
ATOM 711 N N . ASN A 1 87 ? -14.797 6.751 5.773 1.00 70.81 87 ASN A N 1
ATOM 712 C CA . ASN A 1 87 ? -15.986 7.549 5.465 1.00 70.81 87 ASN A CA 1
ATOM 713 C C . ASN A 1 87 ? -17.297 6.863 5.894 1.00 70.81 87 ASN A C 1
ATOM 715 O O . ASN A 1 87 ? -18.290 7.548 6.121 1.00 70.81 87 ASN A O 1
ATOM 719 N N . THR A 1 88 ? -17.305 5.530 6.001 1.00 65.81 88 THR A N 1
ATOM 720 C CA . THR A 1 88 ? -18.464 4.746 6.460 1.00 65.81 88 THR A CA 1
ATOM 721 C C . THR A 1 88 ? -18.554 4.713 7.988 1.00 65.81 88 THR A C 1
ATOM 723 O O . THR A 1 88 ? -19.651 4.803 8.529 1.00 65.81 88 THR A O 1
ATOM 726 N N . ALA A 1 89 ? -17.415 4.647 8.684 1.00 60.16 89 ALA A N 1
ATOM 727 C CA . ALA A 1 89 ? -17.342 4.637 10.145 1.00 60.16 89 ALA A CA 1
ATOM 728 C C . ALA A 1 89 ? -17.723 5.994 10.784 1.00 60.16 89 ALA A C 1
ATOM 730 O O . ALA A 1 89 ? -18.024 6.054 11.972 1.00 60.16 89 ALA A O 1
ATOM 731 N N . GLY A 1 90 ? -17.762 7.072 9.992 1.00 59.62 90 GLY A N 1
ATOM 732 C CA . GLY A 1 90 ? -18.061 8.440 10.425 1.00 59.62 90 GLY A CA 1
ATOM 733 C C . GLY A 1 90 ? -16.793 9.299 10.545 1.00 59.62 90 GLY A C 1
ATOM 734 O O . GLY A 1 90 ? -15.695 8.761 10.693 1.00 59.62 90 GLY A O 1
ATOM 735 N N . PRO A 1 91 ? -16.894 10.640 10.446 1.00 61.53 91 PRO A N 1
ATOM 736 C CA . PRO A 1 91 ? -15.726 11.513 10.481 1.00 61.53 91 PRO A CA 1
ATOM 737 C C . PRO A 1 91 ? -15.161 11.588 11.905 1.00 61.53 91 PRO A C 1
ATOM 739 O O . PRO A 1 91 ? -15.556 12.436 12.702 1.00 61.53 91 PRO A O 1
ATOM 742 N N . TYR A 1 92 ? -14.223 10.702 12.230 1.00 63.62 92 TYR A N 1
ATOM 743 C CA . TYR A 1 92 ? -13.413 10.833 13.439 1.00 63.62 92 TYR A CA 1
ATOM 744 C C . TYR A 1 92 ? -12.363 11.919 13.220 1.00 63.62 92 TYR A C 1
ATOM 746 O O . TYR A 1 92 ? -11.673 11.877 12.201 1.00 63.62 92 TYR A O 1
ATOM 754 N N . PRO A 1 93 ? -12.218 12.903 14.119 1.00 58.88 93 PRO A N 1
ATOM 755 C CA . PRO A 1 93 ? -11.272 13.984 13.900 1.00 58.88 93 PRO A CA 1
ATOM 756 C C . PRO A 1 93 ? -9.857 13.430 13.683 1.00 58.88 93 PRO A C 1
ATOM 758 O O . PRO A 1 93 ? -9.407 12.507 14.362 1.00 58.88 93 PRO A O 1
ATOM 761 N N . ILE A 1 94 ? -9.160 13.993 12.685 1.00 54.53 94 ILE A N 1
ATOM 762 C CA . ILE A 1 94 ? -7.833 13.513 12.261 1.00 54.53 94 ILE A CA 1
ATOM 763 C C . ILE A 1 94 ? -6.778 13.699 13.370 1.00 54.53 94 ILE A C 1
ATOM 765 O O . ILE A 1 94 ? -5.737 13.038 13.380 1.00 54.53 94 ILE A O 1
ATOM 769 N N . TYR A 1 95 ? -7.094 14.570 14.326 1.00 49.59 95 TYR A N 1
ATOM 770 C CA . TYR A 1 95 ? -6.341 14.839 15.536 1.00 49.59 95 TYR A CA 1
ATOM 771 C C . TYR A 1 95 ? -7.211 14.480 16.744 1.00 49.59 95 TYR A C 1
ATOM 773 O O . TYR A 1 95 ? -8.369 14.902 16.776 1.00 49.59 95 TYR A O 1
ATOM 781 N N . PRO A 1 96 ? -6.683 13.756 17.745 1.00 48.16 96 PRO A N 1
ATOM 782 C CA . PRO A 1 96 ? -7.377 13.630 19.012 1.00 48.16 96 PRO A CA 1
ATOM 783 C C . PRO A 1 96 ? -7.581 15.020 19.606 1.00 48.16 96 PRO A C 1
ATOM 785 O O . PRO A 1 96 ? -6.614 15.760 19.787 1.00 48.16 96 PRO A O 1
ATOM 788 N N . GLU A 1 97 ? -8.835 15.391 19.878 1.00 54.97 97 GLU A N 1
ATOM 789 C CA . GLU A 1 97 ? -9.120 16.552 20.716 1.00 54.97 97 GLU A CA 1
ATOM 790 C C . GLU A 1 97 ? -8.374 16.343 22.036 1.00 54.97 97 GLU A C 1
ATOM 792 O O . GLU A 1 97 ? -8.609 15.365 22.752 1.00 54.97 97 GLU A O 1
ATOM 797 N N . SER A 1 98 ? -7.414 17.221 22.323 1.00 47.81 98 SER A N 1
ATOM 798 C CA . SER A 1 98 ? -6.742 17.262 23.613 1.00 47.81 98 SER A CA 1
ATOM 799 C C . SER A 1 98 ? -7.812 17.395 24.694 1.00 47.81 98 SER A C 1
ATOM 801 O O . SER A 1 98 ? -8.533 18.393 24.736 1.00 47.81 98 SER A O 1
ATOM 803 N N . GLN A 1 99 ? -7.939 16.383 25.552 1.00 53.81 99 GLN A N 1
ATOM 804 C CA . GLN A 1 99 ? -8.726 16.483 26.775 1.00 53.81 99 GLN A CA 1
ATOM 805 C C . GLN A 1 99 ? -8.076 17.522 27.699 1.00 53.81 99 GLN A C 1
ATOM 807 O O . GLN A 1 99 ? -7.235 17.149 28.495 1.00 53.81 99 GLN A O 1
ATOM 812 N N . GLU A 1 100 ? -8.416 18.805 27.579 1.00 44.62 100 GLU A N 1
ATOM 813 C CA . GLU A 1 100 ? -8.091 19.882 28.537 1.00 44.62 100 GLU A CA 1
ATOM 814 C C . GLU A 1 100 ? -8.760 21.159 27.987 1.00 44.62 100 GLU A C 1
ATOM 816 O O . GLU A 1 100 ? -8.434 21.610 26.899 1.00 44.62 100 GLU A O 1
ATOM 821 N N . ASN A 1 101 ? -9.768 21.790 28.580 1.00 43.91 101 ASN A N 1
ATOM 822 C CA . ASN A 1 101 ? -10.205 21.867 29.963 1.00 43.91 101 ASN A CA 1
ATOM 823 C C . ASN A 1 101 ? -11.739 21.898 29.992 1.00 43.91 101 ASN A C 1
ATOM 825 O O . ASN A 1 101 ? -12.354 22.710 29.297 1.00 43.91 101 ASN A O 1
ATOM 829 N N . LYS A 1 102 ? -12.363 21.063 30.827 1.00 38.91 102 LYS A N 1
ATOM 830 C CA . LYS A 1 102 ? -13.702 21.386 31.336 1.00 38.91 102 LYS A CA 1
ATOM 831 C C . LYS A 1 102 ? -13.515 22.296 32.563 1.00 38.91 102 LYS A C 1
ATOM 833 O O . LYS A 1 102 ? -12.600 22.010 33.335 1.00 38.91 102 LYS A O 1
ATOM 838 N N . PRO A 1 103 ? -14.293 23.386 32.685 1.00 48.97 103 PRO A N 1
ATOM 839 C CA . PRO A 1 103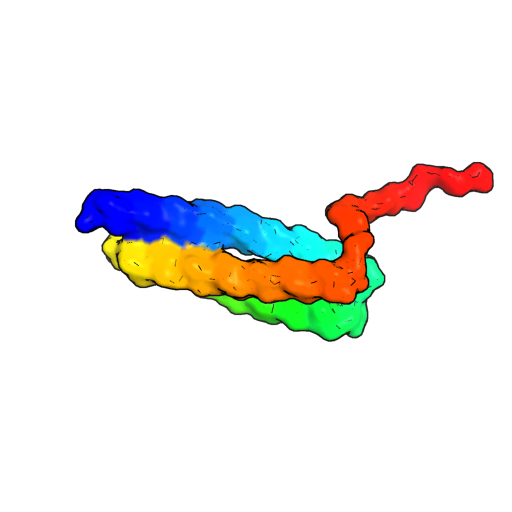 ? -14.208 24.321 33.808 1.00 48.97 103 PRO A CA 1
ATOM 840 C C . PRO A 1 103 ? -14.543 23.664 35.150 1.00 48.97 103 PRO A C 1
ATOM 842 O O . PRO A 1 103 ? -15.293 22.658 35.147 1.00 48.97 103 PRO A O 1
#

Solvent-accessible surface area (backbone atoms only — not comparable to full-atom values): 5479 Å² total; per-residue (Å²): 107,74,66,43,46,52,49,17,49,53,33,40,57,50,24,51,53,39,49,55,50,36,50,54,52,36,54,44,38,38,72,80,37,62,86,39,68,62,27,57,48,35,51,55,51,50,56,51,30,53,55,39,39,52,52,13,53,51,27,44,76,69,68,37,21,68,60,10,26,54,30,13,49,53,26,39,58,51,31,54,50,43,55,51,48,46,67,68,77,44,94,68,66,97,58,83,79,73,92,77,82,83,132

Foldseek 3Di:
DVVLLVLLVVLLVVLVVLLVVLVLLLVLCCVPPVPDPLNVVSVVLSVVLVVLSVVLVVCSVVVVSVSSNVSSVVSNVSSVVSVVSSVVVPDRDSDPDPCDDDD

Sequence (103 aa):
MQNDRLRARFELDSAYRDLRRGELIVQQIEIYLPSAEEATFGKALLKTASKIYQAAYKSYQNESFFRAAEYSVAVKDLMRGIDKFYNTAGPYPIYPESQENKP

Secondary structure (DSSP, 8-state):
-HHHHHHHHHHHHHHHHHHHHHHHHHHHHHHH-TTSHHHHHHHHHHHHHHHHHHHHHHHHHTT-HHHHHHHHHHHHHHHHHHHHHHHHH----SS--------

Mean predicted aligned error: 6.97 Å